Protein AF-A0A846YUZ4-F1 (afdb_monomer_lite)

Structure (mmCIF, N/CA/C/O backbone):
data_AF-A0A846YUZ4-F1
#
_entry.id   AF-A0A846YUZ4-F1
#
loop_
_atom_site.group_PDB
_atom_site.id
_atom_site.type_symbol
_atom_site.label_atom_id
_atom_site.label_alt_id
_atom_site.label_comp_id
_atom_site.label_asym_id
_atom_site.label_entity_id
_atom_site.label_seq_id
_atom_site.pdbx_PDB_ins_code
_atom_site.Cartn_x
_atom_site.Cartn_y
_atom_site.Cartn_z
_atom_site.occupancy
_atom_site.B_iso_or_equiv
_atom_site.auth_seq_id
_atom_site.auth_comp_id
_atom_site.auth_asym_id
_atom_s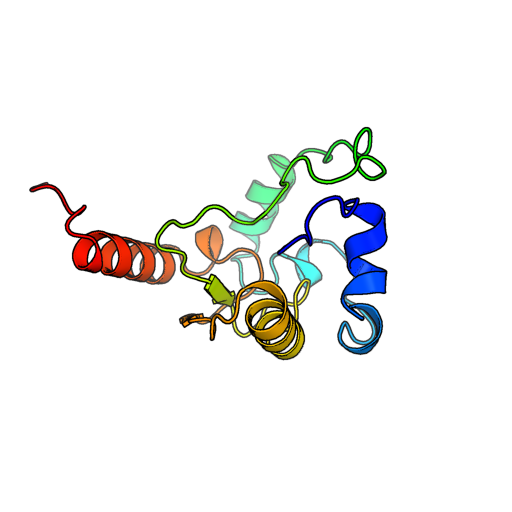ite.auth_atom_id
_atom_site.pdbx_PDB_model_num
ATOM 1 N N . MET A 1 1 ? 1.900 1.253 3.707 1.00 91.12 1 MET A N 1
ATOM 2 C CA . MET A 1 1 ? 2.470 0.946 5.040 1.00 91.12 1 MET A CA 1
ATOM 3 C C . MET A 1 1 ? 1.385 1.082 6.097 1.00 91.12 1 MET A C 1
ATOM 5 O O . MET A 1 1 ? 0.474 1.878 5.895 1.00 91.12 1 MET A O 1
ATOM 9 N N . ILE A 1 2 ? 1.483 0.329 7.194 1.00 96.12 2 ILE A N 1
ATOM 10 C CA . ILE A 1 2 ? 0.507 0.319 8.298 1.00 96.12 2 ILE A CA 1
ATOM 11 C C . ILE A 1 2 ? 1.254 0.657 9.602 1.00 96.12 2 ILE A C 1
ATOM 13 O O . ILE A 1 2 ? 1.694 -0.265 10.286 1.00 96.12 2 ILE A O 1
ATOM 17 N N . PRO A 1 3 ? 1.503 1.938 9.931 1.00 95.44 3 PRO A N 1
ATOM 18 C CA . PRO A 1 3 ? 2.295 2.296 11.109 1.00 95.44 3 PRO A CA 1
ATOM 19 C C . PRO A 1 3 ? 1.612 1.910 12.429 1.00 95.44 3 PRO A C 1
ATOM 21 O O . PRO A 1 3 ? 0.381 1.908 12.531 1.00 95.44 3 PRO A O 1
ATOM 24 N N . ALA A 1 4 ? 2.414 1.610 13.449 1.00 96.06 4 ALA A N 1
ATOM 25 C CA . ALA A 1 4 ? 1.938 1.570 14.829 1.00 96.06 4 ALA A CA 1
ATOM 26 C C . ALA A 1 4 ? 1.804 3.006 15.387 1.00 96.06 4 ALA A C 1
ATOM 28 O O . ALA A 1 4 ? 2.488 3.917 14.910 1.00 96.06 4 ALA A O 1
ATOM 29 N N . PRO A 1 5 ? 0.937 3.253 16.385 1.00 95.25 5 PRO A N 1
ATOM 30 C CA . PRO A 1 5 ? 0.855 4.556 17.041 1.00 95.25 5 PRO A CA 1
ATOM 31 C C . PRO A 1 5 ? 2.219 5.048 17.540 1.00 95.25 5 PRO A C 1
ATOM 33 O O . PRO A 1 5 ? 2.937 4.310 18.212 1.00 95.25 5 PRO A O 1
ATOM 36 N N . GLY A 1 6 ? 2.579 6.289 17.202 1.00 95.00 6 GLY A N 1
ATOM 37 C CA . GLY A 1 6 ? 3.865 6.889 17.570 1.00 95.00 6 GLY A CA 1
ATOM 38 C C . GLY A 1 6 ? 5.101 6.324 16.855 1.00 95.00 6 GLY A C 1
ATOM 39 O O . GLY A 1 6 ? 6.209 6.754 17.157 1.00 95.00 6 GLY A O 1
ATOM 40 N N . GLU A 1 7 ? 4.952 5.395 15.911 1.00 96.62 7 GLU A N 1
ATOM 41 C CA . GLU A 1 7 ? 6.079 4.823 15.167 1.00 96.62 7 GLU A CA 1
ATOM 42 C C . GLU A 1 7 ? 6.582 5.787 14.088 1.00 96.62 7 GLU A C 1
ATOM 44 O O . GLU A 1 7 ? 5.787 6.326 13.314 1.00 96.62 7 GLU A O 1
ATOM 49 N N . ALA A 1 8 ? 7.898 5.999 14.010 1.00 96.44 8 ALA A N 1
ATOM 50 C CA . ALA A 1 8 ? 8.489 6.772 12.926 1.00 96.44 8 ALA A CA 1
ATOM 51 C C . ALA A 1 8 ? 8.565 5.935 11.631 1.00 96.44 8 ALA A C 1
ATOM 53 O O . ALA A 1 8 ? 8.874 4.742 11.690 1.00 96.44 8 ALA A O 1
ATOM 54 N N . PRO A 1 9 ? 8.343 6.528 10.441 1.00 94.38 9 PRO A N 1
ATOM 55 C CA . PRO A 1 9 ? 8.481 5.818 9.168 1.00 94.38 9 PRO A CA 1
ATOM 56 C C . PRO A 1 9 ? 9.827 5.108 8.967 1.00 94.38 9 PRO A C 1
ATOM 58 O O . PRO A 1 9 ? 9.861 4.054 8.339 1.00 94.38 9 PRO A O 1
ATOM 61 N N . ALA A 1 10 ? 10.924 5.662 9.491 1.00 95.19 10 ALA A N 1
ATOM 62 C CA . ALA A 1 10 ? 12.248 5.044 9.422 1.00 95.19 10 ALA A CA 1
ATOM 63 C C . ALA A 1 10 ? 12.331 3.720 10.206 1.00 95.19 10 ALA A C 1
ATOM 65 O O . ALA A 1 10 ? 13.019 2.800 9.769 1.00 95.19 10 ALA A O 1
ATOM 66 N N . ASP A 1 11 ? 11.595 3.602 11.313 1.00 96.62 11 ASP A N 1
ATOM 67 C CA . ASP A 1 11 ? 11.620 2.421 12.184 1.00 96.62 11 ASP A CA 1
ATOM 68 C C . ASP A 1 11 ? 10.670 1.312 11.702 1.00 96.62 11 ASP A C 1
ATOM 70 O O . ASP A 1 11 ? 10.817 0.147 12.076 1.00 96.62 11 ASP A O 1
ATOM 74 N N . TYR A 1 12 ? 9.707 1.661 10.837 1.00 96.25 12 TYR A N 1
ATOM 75 C CA . TYR A 1 12 ? 8.671 0.760 10.322 1.00 96.25 12 TYR A CA 1
ATOM 76 C C . TYR A 1 12 ? 9.244 -0.552 9.773 1.00 96.25 12 TYR A C 1
ATOM 78 O O . TYR A 1 12 ? 8.719 -1.630 10.054 1.00 96.25 12 TYR A O 1
ATOM 86 N N . TRP A 1 13 ? 10.329 -0.477 9.002 1.00 94.88 13 TRP A N 1
ATOM 87 C CA . TRP A 1 13 ? 10.940 -1.638 8.352 1.00 94.88 13 TRP A CA 1
ATOM 88 C 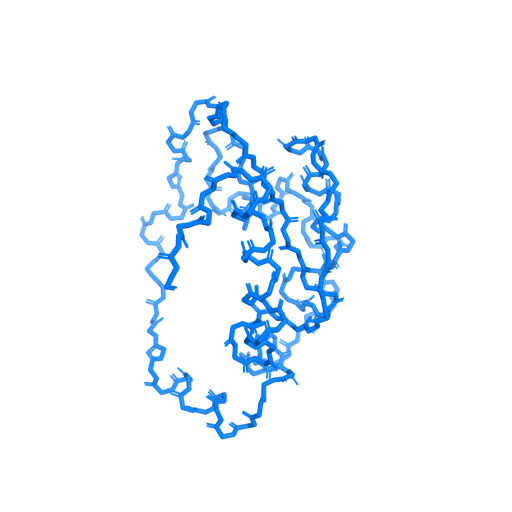C . TRP A 1 13 ? 11.445 -2.662 9.370 1.00 94.88 13 TRP A C 1
ATOM 90 O O . TRP A 1 13 ? 11.095 -3.840 9.285 1.00 94.88 13 TRP A O 1
ATOM 100 N N . ALA A 1 14 ? 12.191 -2.197 10.375 1.00 95.62 14 ALA A N 1
ATOM 101 C CA . ALA A 1 14 ? 12.721 -3.036 11.441 1.00 95.62 14 ALA A CA 1
ATOM 102 C C . ALA A 1 14 ? 11.594 -3.588 12.327 1.00 95.62 14 ALA A C 1
ATOM 104 O O . ALA A 1 14 ? 11.529 -4.787 12.582 1.00 95.62 14 ALA A O 1
ATOM 105 N N . HIS A 1 15 ? 10.649 -2.741 12.740 1.00 96.56 15 HIS A N 1
ATOM 106 C CA . HIS A 1 15 ? 9.538 -3.147 13.608 1.00 96.56 15 HIS A CA 1
ATOM 107 C C . HIS A 1 15 ? 8.537 -4.098 12.950 1.00 96.56 15 HIS A C 1
ATOM 109 O O . HIS A 1 15 ? 7.759 -4.754 13.643 1.00 96.56 15 HIS A O 1
ATOM 115 N N . THR A 1 16 ? 8.497 -4.143 11.620 1.00 96.81 16 THR A N 1
ATOM 116 C CA . THR A 1 16 ? 7.658 -5.092 10.883 1.00 96.81 16 THR A CA 1
ATOM 117 C C . THR A 1 16 ? 8.418 -6.328 10.425 1.00 96.81 16 THR A C 1
ATOM 119 O O . THR A 1 16 ? 7.770 -7.223 9.890 1.00 96.81 16 THR A O 1
ATOM 122 N N . GLY A 1 17 ? 9.738 -6.410 10.620 1.00 95.06 17 GLY A N 1
ATOM 123 C CA . GLY A 1 17 ? 10.556 -7.518 10.117 1.00 95.06 17 GLY A CA 1
ATOM 124 C C . GLY A 1 17 ? 10.594 -7.581 8.588 1.00 95.06 17 GLY A C 1
ATOM 125 O O . GLY A 1 17 ? 10.575 -8.665 8.017 1.00 95.06 17 GLY A O 1
ATOM 126 N N . TYR A 1 18 ? 10.572 -6.430 7.908 1.00 94.06 18 TYR A N 1
ATOM 127 C CA . TYR A 1 18 ? 10.507 -6.375 6.443 1.00 94.06 18 TYR A CA 1
ATOM 128 C C . TYR A 1 18 ? 11.679 -7.102 5.767 1.00 94.06 18 TYR A C 1
ATOM 130 O O . TYR A 1 18 ? 11.470 -7.848 4.814 1.00 94.06 18 TYR A O 1
ATOM 138 N N . GLU A 1 19 ? 12.899 -6.926 6.278 1.00 87.94 19 GLU A N 1
ATOM 139 C CA . GLU A 1 19 ? 14.114 -7.504 5.685 1.00 87.94 19 GLU A CA 1
ATOM 140 C C . GLU A 1 19 ? 14.110 -9.038 5.671 1.00 87.94 19 GLU A C 1
ATOM 142 O O . GLU A 1 19 ? 14.685 -9.644 4.772 1.00 87.94 19 GLU A O 1
ATOM 147 N N . GLU A 1 20 ? 13.412 -9.673 6.615 1.00 85.81 20 GLU A N 1
ATOM 148 C CA . GLU A 1 20 ? 13.283 -11.133 6.674 1.00 85.81 20 GLU A CA 1
ATOM 149 C C . GLU A 1 20 ? 12.429 -11.689 5.520 1.00 85.81 20 GLU A C 1
ATOM 151 O O . GLU A 1 20 ? 12.520 -12.872 5.192 1.00 85.81 20 GLU A O 1
ATOM 156 N N . GLU A 1 21 ? 11.614 -10.841 4.883 1.00 82.31 21 GLU A N 1
ATOM 157 C CA . GLU A 1 21 ? 10.642 -11.238 3.860 1.00 82.31 21 GLU A CA 1
ATOM 158 C C . GLU A 1 21 ? 10.870 -10.584 2.486 1.00 82.31 21 GLU A C 1
ATOM 160 O O . GLU A 1 21 ? 10.357 -11.080 1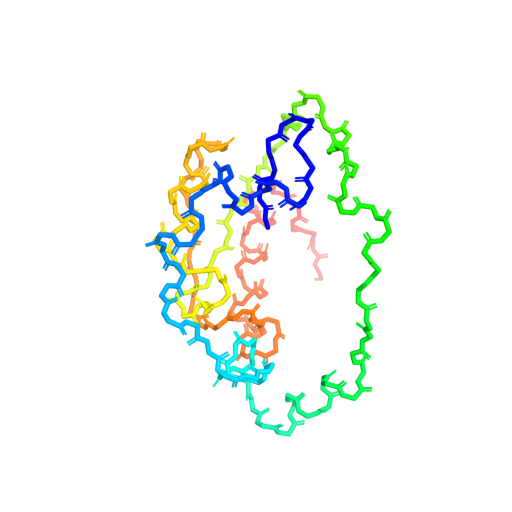.483 1.00 82.31 21 GLU A O 1
ATOM 165 N N . ALA A 1 22 ? 11.645 -9.498 2.411 1.00 78.69 22 ALA A N 1
ATOM 166 C CA . ALA A 1 22 ? 11.878 -8.717 1.191 1.00 78.69 22 ALA A CA 1
ATOM 167 C C . ALA A 1 22 ? 12.730 -9.426 0.113 1.00 78.69 22 ALA A C 1
ATOM 169 O O . ALA A 1 22 ? 12.750 -8.988 -1.039 1.00 78.69 22 ALA A O 1
ATOM 170 N N . GLY A 1 23 ? 13.402 -10.533 0.454 1.00 76.56 23 GLY A N 1
ATOM 171 C CA . GLY A 1 23 ? 14.298 -11.265 -0.451 1.00 76.56 23 GLY A CA 1
ATOM 172 C C . GLY A 1 23 ? 15.519 -10.447 -0.902 1.00 76.56 23 GLY A C 1
ATOM 173 O O . GLY A 1 23 ? 15.796 -9.377 -0.366 1.00 76.56 23 GLY A O 1
ATOM 174 N N . ASP A 1 24 ? 16.240 -10.933 -1.920 1.00 73.12 24 ASP A N 1
ATOM 175 C CA . ASP A 1 24 ? 17.503 -10.340 -2.416 1.00 73.12 24 ASP A CA 1
ATOM 176 C C . ASP A 1 24 ? 17.337 -8.992 -3.167 1.00 73.12 24 ASP A C 1
ATOM 178 O O . ASP A 1 24 ? 18.278 -8.486 -3.782 1.00 73.12 24 ASP A O 1
ATOM 182 N N . GLY A 1 25 ? 16.150 -8.378 -3.105 1.00 79.31 25 GLY A N 1
ATOM 183 C CA . GLY A 1 25 ? 15.832 -7.111 -3.762 1.00 79.31 25 GLY A CA 1
ATOM 184 C C . GLY A 1 25 ? 15.710 -7.205 -5.289 1.00 79.31 25 GLY A C 1
ATOM 185 O O . GLY A 1 25 ? 15.908 -8.248 -5.910 1.00 79.31 25 GLY A O 1
ATOM 186 N N . TYR A 1 26 ? 15.350 -6.082 -5.914 1.00 87.31 26 TYR A N 1
ATOM 187 C CA . TYR A 1 26 ? 15.224 -5.950 -7.369 1.00 87.31 26 TYR A CA 1
ATOM 188 C C . TYR A 1 26 ? 16.038 -4.753 -7.854 1.00 87.31 26 TYR A C 1
ATOM 190 O O . TYR A 1 26 ? 15.985 -3.681 -7.250 1.00 87.31 26 TYR A O 1
ATOM 198 N N . ASP A 1 27 ? 16.774 -4.928 -8.954 1.00 89.50 27 ASP A N 1
ATOM 199 C CA . ASP A 1 27 ? 17.641 -3.876 -9.485 1.00 89.50 27 ASP A CA 1
ATOM 200 C C . ASP A 1 27 ? 16.845 -2.824 -10.272 1.00 89.50 27 ASP A C 1
ATOM 202 O O . ASP A 1 27 ? 16.267 -3.090 -11.331 1.00 89.50 27 ASP A O 1
ATOM 206 N N . GLY A 1 28 ? 16.840 -1.603 -9.743 1.00 91.69 28 GLY A N 1
ATOM 207 C CA . GLY A 1 28 ? 16.265 -0.432 -10.384 1.00 91.69 28 GLY A CA 1
ATOM 208 C C . GLY A 1 28 ? 14.762 -0.239 -10.161 1.00 91.69 28 GLY A C 1
ATOM 209 O O . GLY A 1 28 ? 13.981 -1.154 -9.901 1.00 91.69 28 GLY A O 1
ATOM 210 N N . THR A 1 29 ? 14.335 1.016 -10.317 1.00 93.31 29 THR A N 1
ATOM 211 C CA . THR A 1 29 ? 12.957 1.452 -10.057 1.00 93.31 29 THR A CA 1
ATOM 212 C C . THR A 1 29 ? 11.926 0.706 -10.902 1.00 93.31 29 THR A C 1
ATOM 214 O O . THR A 1 29 ? 10.859 0.371 -10.402 1.00 93.31 29 THR A O 1
ATOM 217 N N . VAL A 1 30 ? 12.221 0.418 -12.173 1.00 96.19 30 VAL A N 1
ATOM 218 C CA . VAL A 1 30 ? 11.267 -0.285 -13.046 1.00 96.19 30 VAL A CA 1
ATOM 219 C C . VAL A 1 30 ? 11.036 -1.714 -12.565 1.00 96.19 30 VAL A C 1
ATOM 221 O O . VAL A 1 30 ? 9.890 -2.133 -12.460 1.00 96.19 30 VAL A O 1
ATOM 224 N N . ALA A 1 31 ? 12.099 -2.446 -12.223 1.00 95.94 31 ALA A N 1
ATOM 225 C CA . ALA A 1 31 ? 11.978 -3.831 -11.784 1.00 95.94 31 ALA A CA 1
ATOM 226 C C . ALA A 1 31 ? 11.263 -3.966 -10.433 1.00 95.94 31 ALA A C 1
ATOM 228 O O . ALA A 1 31 ? 10.625 -4.991 -10.199 1.00 95.94 31 ALA A O 1
ATOM 229 N N . LEU A 1 32 ? 11.381 -2.958 -9.563 1.00 95.50 32 LEU A N 1
ATOM 230 C CA . LEU A 1 32 ? 10.780 -2.957 -8.231 1.00 95.50 32 LEU A CA 1
ATOM 231 C C . LEU A 1 32 ? 9.323 -2.458 -8.220 1.00 95.50 32 LEU A C 1
ATOM 233 O O . LEU A 1 32 ? 8.499 -3.012 -7.500 1.00 95.50 32 LEU A O 1
ATOM 237 N N . PHE A 1 33 ? 9.006 -1.416 -8.995 1.00 96.31 33 PHE A N 1
ATOM 238 C CA . PHE A 1 33 ? 7.725 -0.700 -8.896 1.00 96.31 33 PHE A CA 1
ATOM 239 C C . PHE A 1 33 ? 6.799 -0.852 -10.112 1.00 96.31 33 PHE A C 1
ATOM 241 O O . PHE A 1 33 ? 5.588 -0.653 -9.987 1.00 96.31 33 PHE A O 1
ATOM 248 N N . TYR A 1 34 ? 7.359 -1.130 -11.290 1.00 97.69 34 TYR A N 1
ATOM 249 C CA . TYR A 1 34 ? 6.669 -1.031 -12.583 1.00 97.69 34 TYR A CA 1
ATOM 250 C C . TYR A 1 34 ? 6.834 -2.301 -13.434 1.00 97.69 34 TYR A C 1
ATOM 252 O O . TYR A 1 34 ? 6.705 -2.244 -14.654 1.00 97.69 34 TYR A O 1
ATOM 260 N N . GLN A 1 35 ? 7.147 -3.445 -12.819 1.00 96.75 35 GLN A N 1
ATOM 261 C CA . GLN A 1 35 ? 7.485 -4.692 -13.515 1.00 96.75 35 GLN A CA 1
ATOM 262 C C . GLN A 1 35 ? 6.368 -5.222 -14.421 1.00 96.75 35 GLN A C 1
ATOM 264 O O . GLN A 1 35 ? 6.640 -5.960 -15.364 1.00 96.75 35 GLN A O 1
ATOM 269 N N . ASP A 1 36 ? 5.124 -4.870 -14.112 1.00 97.56 36 ASP A N 1
ATOM 270 C CA . ASP A 1 36 ? 3.907 -5.280 -14.804 1.00 97.56 36 ASP A CA 1
ATOM 271 C C . ASP A 1 36 ? 3.217 -4.111 -15.531 1.00 97.56 36 ASP A C 1
ATOM 273 O O . ASP A 1 36 ? 2.124 -4.272 -16.073 1.00 97.56 36 ASP A O 1
ATOM 277 N N . VAL A 1 37 ? 3.849 -2.933 -15.568 1.00 98.31 37 VAL A N 1
ATOM 278 C CA . VAL A 1 37 ? 3.353 -1.755 -16.289 1.00 98.31 37 VAL A CA 1
ATOM 279 C C . VAL A 1 37 ? 3.941 -1.741 -17.705 1.00 98.31 37 VAL A C 1
ATOM 281 O O . VAL A 1 37 ? 5.142 -1.981 -17.861 1.00 98.31 37 VAL A O 1
ATOM 284 N N . PRO A 1 38 ? 3.150 -1.419 -18.750 1.00 97.94 38 PRO A N 1
ATOM 285 C CA . PRO A 1 38 ? 3.674 -1.270 -20.105 1.00 97.94 38 PRO A CA 1
ATOM 286 C C . PRO A 1 38 ? 4.892 -0.324 -20.148 1.00 97.94 38 PRO A C 1
ATOM 288 O O . PRO A 1 38 ? 4.828 0.759 -19.553 1.00 97.94 38 PRO A O 1
ATOM 291 N N . PRO A 1 39 ? 6.005 -0.690 -20.817 1.00 97.31 39 PRO A N 1
ATOM 292 C CA . PRO A 1 39 ? 7.272 0.041 -20.712 1.00 97.31 39 PRO A CA 1
ATOM 293 C C . PRO A 1 39 ? 7.177 1.533 -21.044 1.00 97.31 39 PRO A C 1
ATOM 295 O O . PRO A 1 39 ? 7.797 2.366 -20.382 1.00 97.31 39 PRO A O 1
ATOM 298 N N . GLU A 1 40 ? 6.382 1.892 -22.049 1.00 97.69 40 GLU A N 1
ATOM 299 C CA . GLU A 1 40 ? 6.126 3.275 -22.439 1.00 97.69 40 GLU A CA 1
ATOM 300 C C . GLU A 1 40 ? 5.394 4.056 -21.344 1.00 97.69 40 GLU A C 1
ATOM 302 O O . GLU A 1 40 ? 5.761 5.194 -21.049 1.00 97.69 40 GLU A O 1
ATOM 307 N N . LEU A 1 41 ? 4.419 3.435 -20.679 1.00 98.00 41 LEU A N 1
ATOM 308 C CA . LEU A 1 41 ? 3.688 4.052 -19.579 1.00 98.00 41 LEU A CA 1
ATOM 309 C C . LEU A 1 41 ? 4.575 4.188 -18.336 1.00 98.00 41 LEU A C 1
ATOM 311 O O . LEU A 1 41 ? 4.555 5.234 -17.687 1.00 98.00 41 LEU A O 1
ATOM 315 N N . ALA A 1 42 ? 5.409 3.185 -18.045 1.00 98.00 42 ALA A N 1
ATOM 316 C CA . ALA A 1 42 ? 6.399 3.250 -16.972 1.00 98.00 42 ALA A CA 1
ATOM 317 C C . ALA A 1 42 ? 7.408 4.388 -17.213 1.00 98.00 42 ALA A C 1
ATOM 319 O O . ALA A 1 42 ? 7.685 5.177 -16.311 1.00 98.00 42 ALA A O 1
ATOM 320 N N . ALA A 1 43 ? 7.907 4.541 -18.445 1.00 97.69 43 ALA A N 1
ATOM 321 C CA . ALA A 1 43 ? 8.802 5.638 -18.810 1.00 97.69 43 ALA A CA 1
ATOM 322 C C . ALA A 1 43 ? 8.131 7.013 -18.648 1.00 97.69 43 ALA A C 1
ATOM 324 O O . ALA A 1 43 ? 8.745 7.951 -18.135 1.00 97.69 43 ALA A O 1
ATOM 325 N N . GLU A 1 44 ? 6.864 7.145 -19.045 1.00 97.81 44 GLU A N 1
ATOM 326 C CA . GLU A 1 44 ? 6.093 8.377 -18.861 1.00 97.81 44 GLU A CA 1
ATOM 327 C C . GLU A 1 44 ? 5.791 8.686 -17.387 1.00 97.81 44 GLU A C 1
ATOM 329 O O . GLU A 1 44 ? 5.802 9.862 -16.998 1.00 97.81 44 GLU A O 1
ATOM 334 N N . ALA A 1 45 ? 5.562 7.663 -16.561 1.00 96.81 45 ALA A N 1
ATOM 335 C CA . ALA A 1 45 ? 5.408 7.799 -15.115 1.00 96.81 45 ALA A CA 1
ATOM 336 C C . ALA A 1 45 ? 6.717 8.262 -14.458 1.00 96.81 45 ALA A C 1
ATOM 338 O O . ALA A 1 45 ? 6.709 9.222 -13.688 1.00 96.81 45 ALA A O 1
ATOM 339 N N . LEU A 1 46 ? 7.855 7.664 -14.830 1.00 96.06 46 LEU A N 1
ATOM 340 C CA . LEU A 1 46 ? 9.180 8.049 -14.334 1.00 96.06 46 LEU A CA 1
ATOM 341 C C . LEU A 1 46 ? 9.527 9.507 -14.657 1.00 96.06 46 LEU A C 1
ATOM 343 O O . LEU A 1 46 ? 10.007 10.222 -13.782 1.00 96.06 46 LEU A O 1
ATOM 347 N N . LYS A 1 47 ? 9.221 9.985 -15.871 1.00 97.00 47 LYS A N 1
ATOM 348 C CA . LYS A 1 47 ? 9.421 11.398 -16.257 1.00 97.00 47 LYS A CA 1
ATOM 349 C C . LYS A 1 47 ? 8.629 12.381 -15.391 1.00 97.00 47 LYS A C 1
ATOM 351 O O . LYS A 1 47 ? 9.043 13.526 -15.236 1.00 97.00 47 LYS A O 1
ATOM 356 N N . ARG A 1 48 ? 7.475 11.955 -14.870 1.00 94.88 48 ARG A N 1
ATOM 357 C CA . ARG A 1 48 ? 6.592 12.754 -14.001 1.00 94.88 48 ARG A CA 1
ATOM 358 C C . ARG A 1 48 ? 6.864 12.526 -12.513 1.00 94.88 48 ARG A C 1
ATOM 360 O O . ARG A 1 48 ? 6.282 13.219 -11.677 1.00 94.88 48 ARG A O 1
ATOM 367 N N . GLY A 1 49 ? 7.721 11.561 -12.184 1.00 91.00 49 GLY A N 1
ATOM 368 C CA . GLY A 1 49 ? 8.139 11.260 -10.827 1.00 91.00 49 GLY A CA 1
ATOM 369 C C . GLY A 1 49 ? 8.902 12.421 -10.195 1.00 91.00 49 GLY A C 1
ATOM 370 O O . GLY A 1 49 ? 9.504 13.258 -10.866 1.00 91.00 49 GLY A O 1
ATOM 371 N N . ARG A 1 50 ? 8.878 12.467 -8.866 1.00 93.44 50 ARG A N 1
ATOM 372 C CA . ARG A 1 50 ? 9.614 13.441 -8.056 1.00 93.44 50 ARG A CA 1
ATOM 373 C C . ARG A 1 50 ? 10.179 12.747 -6.832 1.00 93.44 50 ARG A C 1
ATOM 375 O O . ARG A 1 50 ? 9.579 11.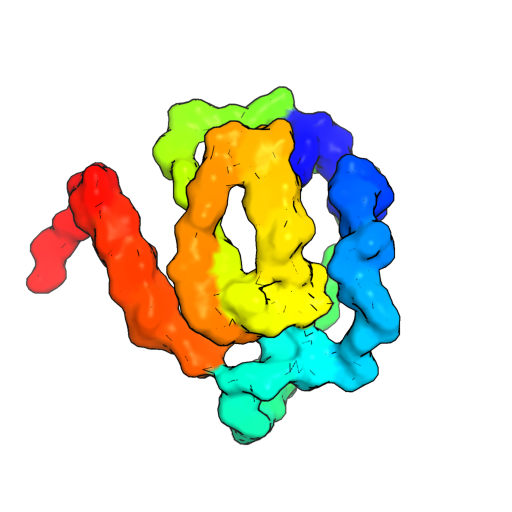792 -6.344 1.00 93.44 50 ARG A O 1
ATOM 382 N N . ALA A 1 51 ? 11.304 13.248 -6.333 1.00 92.19 51 ALA A N 1
ATOM 383 C CA . ALA A 1 51 ? 11.876 12.751 -5.092 1.00 92.19 51 ALA A CA 1
ATOM 384 C C . ALA A 1 51 ? 10.877 12.941 -3.941 1.00 92.19 51 ALA A C 1
ATOM 386 O O . ALA A 1 51 ? 10.305 14.024 -3.765 1.00 92.19 51 ALA A O 1
ATOM 387 N N . GLN A 1 52 ? 10.661 11.878 -3.169 1.00 88.56 52 GLN A N 1
ATOM 388 C CA . GLN A 1 52 ? 9.963 11.974 -1.896 1.00 88.56 52 GLN A CA 1
ATOM 389 C C . GLN A 1 52 ? 10.861 12.725 -0.906 1.00 88.56 52 GLN A C 1
ATOM 391 O O . GLN A 1 52 ? 12.067 12.507 -0.868 1.00 88.56 52 GLN A O 1
ATOM 396 N N . SER A 1 53 ? 10.287 13.636 -0.118 1.00 93.31 53 SER A N 1
ATOM 397 C CA . SER A 1 53 ? 11.045 14.301 0.944 1.00 93.31 53 SER A CA 1
ATOM 398 C C . SER A 1 53 ? 11.268 13.346 2.111 1.00 93.31 53 SER A C 1
ATOM 400 O O . SER A 1 53 ? 10.319 12.738 2.601 1.00 93.31 53 SER A O 1
ATOM 402 N N . GLU A 1 54 ? 12.503 13.289 2.599 1.00 93.00 54 GLU A N 1
ATOM 403 C CA . GLU A 1 54 ? 12.887 12.462 3.747 1.00 93.00 54 GLU A CA 1
ATOM 404 C C . GLU A 1 54 ? 12.852 13.221 5.083 1.00 93.00 54 GLU A C 1
ATOM 406 O O . GLU A 1 54 ? 13.085 12.642 6.141 1.00 93.00 54 GLU A O 1
ATOM 411 N N . ALA A 1 55 ? 12.521 14.518 5.065 1.00 93.25 55 ALA A N 1
ATOM 412 C CA . ALA A 1 55 ? 12.673 15.427 6.208 1.00 93.25 55 ALA A CA 1
ATOM 413 C C . ALA A 1 55 ? 11.917 15.000 7.481 1.00 93.25 55 ALA A C 1
ATOM 415 O O . ALA A 1 55 ? 12.218 15.488 8.565 1.00 93.25 55 ALA A O 1
ATOM 416 N N . ARG A 1 56 ? 10.919 14.121 7.345 1.00 91.31 56 ARG A N 1
ATOM 417 C CA . ARG A 1 56 ? 10.012 13.684 8.414 1.00 91.31 56 ARG A CA 1
ATOM 418 C C . ARG A 1 56 ? 10.102 12.178 8.692 1.00 91.31 56 ARG A C 1
ATOM 420 O O . ARG A 1 56 ? 9.273 11.664 9.432 1.00 91.31 56 ARG A O 1
ATOM 427 N N . LEU A 1 57 ? 11.063 11.454 8.103 1.00 93.56 57 LEU A N 1
ATOM 428 C CA . LEU A 1 57 ? 11.148 9.993 8.266 1.00 93.56 57 LEU A CA 1
ATOM 429 C C . LEU A 1 57 ? 11.403 9.560 9.716 1.00 93.56 57 LEU A C 1
ATOM 431 O O . LEU A 1 57 ? 10.965 8.482 10.102 1.00 93.56 57 LEU A O 1
ATOM 435 N N . GLY A 1 58 ? 12.086 10.391 10.508 1.00 95.06 58 GLY A N 1
ATOM 436 C CA . GLY A 1 58 ? 12.332 10.141 11.932 1.00 95.06 58 GLY A CA 1
ATOM 437 C C . GLY A 1 58 ? 11.249 10.684 12.865 1.00 95.06 58 GLY A C 1
ATOM 438 O O . GLY A 1 58 ? 11.383 10.566 14.080 1.00 95.06 58 GLY A O 1
ATOM 439 N N . GLU A 1 59 ? 10.202 11.321 12.337 1.00 95.69 59 GLU A N 1
ATOM 440 C CA . GLU A 1 59 ? 9.139 11.844 13.186 1.00 95.69 59 GLU A CA 1
ATOM 441 C C . GLU A 1 59 ? 8.080 10.779 13.479 1.00 95.69 59 GLU A C 1
ATOM 443 O O . GLU A 1 59 ? 7.646 10.083 12.557 1.00 95.69 59 GLU A O 1
ATOM 448 N N . PRO A 1 60 ? 7.623 10.669 14.738 1.00 95.12 60 PRO A N 1
ATOM 449 C CA . PRO A 1 60 ? 6.632 9.676 15.121 1.00 95.12 60 PRO A CA 1
ATOM 450 C C . PRO A 1 60 ? 5.301 9.924 14.406 1.00 95.12 60 PRO A C 1
ATOM 452 O O . PRO A 1 60 ? 4.858 11.069 14.260 1.00 95.12 60 PRO A O 1
ATOM 455 N N . ALA A 1 61 ? 4.629 8.845 14.000 1.00 91.75 61 ALA A N 1
ATOM 456 C CA . ALA A 1 61 ? 3.283 8.923 13.456 1.00 91.75 61 ALA A CA 1
ATOM 457 C C . ALA A 1 61 ? 2.356 9.656 14.448 1.00 91.75 61 ALA A C 1
ATOM 459 O O . ALA A 1 61 ? 2.295 9.279 15.621 1.00 91.75 61 ALA A O 1
ATOM 460 N N . PRO A 1 62 ? 1.581 10.661 14.001 1.00 92.38 62 PRO A N 1
ATOM 461 C CA . PRO A 1 62 ? 0.738 11.464 14.891 1.00 92.38 62 PRO A CA 1
ATOM 462 C C . PRO A 1 62 ? -0.504 10.709 15.398 1.00 92.38 62 PRO A C 1
ATOM 464 O O . PRO A 1 62 ? -1.301 11.261 16.154 1.00 92.38 62 PRO A O 1
ATOM 467 N N . LEU A 1 63 ? -0.704 9.465 14.958 1.00 90.56 63 LEU A N 1
ATOM 468 C CA . LEU A 1 63 ? -1.823 8.622 15.359 1.00 90.56 63 LEU A CA 1
ATOM 469 C C . LEU A 1 63 ? -1.618 8.133 16.798 1.00 90.56 63 LEU A C 1
ATOM 471 O O . LEU A 1 63 ? -0.633 7.458 17.085 1.00 90.56 63 LEU A O 1
ATOM 475 N N . ALA A 1 64 ? -2.576 8.419 17.683 1.00 92.81 64 ALA A N 1
ATOM 476 C CA . ALA A 1 64 ? -2.644 7.807 19.015 1.00 92.81 64 ALA A CA 1
ATOM 477 C C . ALA A 1 64 ? -3.239 6.385 18.968 1.00 92.81 64 ALA A C 1
ATOM 479 O O . ALA A 1 64 ? -2.893 5.527 19.774 1.00 92.81 64 ALA A O 1
ATOM 480 N N . ALA A 1 65 ? -4.125 6.149 18.003 1.00 94.31 65 ALA A N 1
ATOM 481 C CA . ALA A 1 65 ? -4.677 4.859 17.615 1.00 94.31 65 ALA A CA 1
ATOM 482 C C . ALA A 1 65 ? -5.175 4.970 16.166 1.00 94.31 65 ALA A C 1
ATOM 484 O O . ALA A 1 65 ? -5.376 6.081 15.661 1.00 94.31 65 ALA A O 1
ATOM 485 N N . TRP A 1 66 ? -5.395 3.835 15.503 1.00 94.00 66 TRP A N 1
ATOM 486 C CA . TRP A 1 66 ? -6.151 3.833 14.253 1.00 94.00 66 TRP A CA 1
ATOM 487 C C . TRP A 1 66 ? -7.596 4.279 14.528 1.00 94.00 66 TRP A C 1
ATOM 489 O O . TRP A 1 66 ? -8.171 3.852 15.532 1.00 94.00 66 TRP A O 1
ATOM 499 N N . PRO A 1 67 ? -8.175 5.163 13.696 1.00 94.00 67 PRO A N 1
ATOM 500 C CA . PRO A 1 67 ? -9.547 5.612 13.887 1.00 94.00 67 PRO A CA 1
ATOM 501 C C . PRO A 1 67 ? -10.529 4.445 13.749 1.00 94.00 67 PRO A C 1
ATOM 503 O O . PRO A 1 67 ? -10.348 3.574 12.898 1.00 94.00 67 PRO A O 1
ATOM 506 N N . ASP A 1 68 ? -11.592 4.468 14.553 1.00 93.81 68 ASP A N 1
ATOM 507 C CA . ASP A 1 68 ? -12.686 3.493 14.496 1.00 93.81 68 ASP A CA 1
ATOM 508 C C . ASP A 1 68 ? -13.624 3.808 13.320 1.00 93.81 68 ASP A C 1
ATOM 510 O O . ASP A 1 68 ? -14.729 4.328 13.475 1.00 93.81 68 ASP A O 1
ATOM 514 N N . VAL A 1 69 ? -13.115 3.586 12.108 1.00 93.69 69 VAL A N 1
ATOM 515 C CA . VAL A 1 69 ? -13.850 3.732 10.849 1.00 93.69 69 VAL A CA 1
ATOM 516 C C . VAL A 1 69 ? -13.699 2.460 10.019 1.00 93.69 69 VAL A C 1
ATOM 518 O O . VAL A 1 69 ? -12.637 1.824 10.064 1.00 93.69 69 VAL A O 1
ATOM 521 N N . PRO A 1 70 ? -14.721 2.082 9.225 1.00 93.69 70 PRO A N 1
ATOM 522 C CA . PRO A 1 70 ? -14.618 0.944 8.323 1.00 93.69 70 PRO A CA 1
ATOM 523 C C . PRO A 1 70 ? -13.356 1.040 7.460 1.00 93.69 70 PRO A C 1
ATOM 525 O O . PRO A 1 70 ? -13.190 1.969 6.673 1.00 93.69 70 PRO A O 1
ATOM 528 N N . THR A 1 71 ? -12.456 0.074 7.634 1.00 95.38 71 THR A N 1
ATOM 529 C CA . THR A 1 71 ? -11.158 0.029 6.956 1.00 95.38 71 THR A CA 1
ATOM 530 C C . THR A 1 71 ? -11.051 -1.274 6.170 1.00 95.38 71 THR A C 1
ATOM 532 O O . THR A 1 71 ? -11.434 -2.343 6.649 1.00 95.38 71 THR A O 1
ATOM 535 N N . ARG A 1 72 ? -10.541 -1.184 4.940 1.00 96.75 72 ARG A N 1
ATOM 536 C CA . ARG A 1 72 ? -10.207 -2.322 4.075 1.00 96.75 72 ARG A CA 1
ATOM 537 C C . ARG A 1 72 ? -8.725 -2.246 3.736 1.00 96.75 72 ARG A C 1
ATOM 539 O O . ARG A 1 72 ? -8.195 -1.154 3.542 1.00 96.75 72 ARG A O 1
ATOM 546 N N . VAL A 1 73 ? -8.070 -3.398 3.644 1.00 98.12 73 VAL A N 1
ATOM 547 C CA . VAL A 1 73 ? -6.694 -3.502 3.147 1.00 98.12 73 VAL A CA 1
ATOM 548 C C . VAL A 1 73 ? -6.751 -4.270 1.839 1.00 98.12 73 VAL A C 1
ATOM 550 O O . VAL A 1 73 ? -7.226 -5.398 1.826 1.00 98.12 73 VAL A O 1
ATOM 553 N N . LEU A 1 74 ? -6.287 -3.652 0.757 1.00 98.31 74 LEU A N 1
ATOM 554 C CA . LEU A 1 74 ? -6.170 -4.270 -0.559 1.00 98.31 74 LEU A CA 1
ATOM 555 C C . LEU A 1 74 ? -4.688 -4.364 -0.916 1.00 98.31 74 LEU A C 1
ATOM 557 O O . LEU A 1 74 ? -3.988 -3.352 -0.867 1.00 98.31 74 LEU A O 1
ATOM 561 N N . ILE A 1 75 ? -4.214 -5.559 -1.258 1.00 98.19 75 ILE A N 1
ATOM 562 C CA . ILE A 1 75 ? -2.814 -5.807 -1.621 1.00 98.19 75 ILE A CA 1
ATOM 563 C C . ILE A 1 75 ? -2.715 -6.423 -3.016 1.00 98.19 75 ILE A C 1
ATOM 565 O O . ILE A 1 75 ? -3.640 -7.089 -3.483 1.00 98.19 75 ILE A O 1
ATOM 569 N N . CYS A 1 76 ? -1.579 -6.208 -3.670 1.00 98.19 76 CYS A N 1
ATOM 570 C CA . CYS A 1 76 ? -1.302 -6.767 -4.988 1.00 98.19 76 CYS A CA 1
ATOM 571 C C . CYS A 1 76 ? -0.433 -8.025 -4.845 1.00 98.19 76 CYS A C 1
ATOM 573 O O . CYS A 1 76 ? 0.512 -8.055 -4.049 1.00 98.19 76 CYS A O 1
ATOM 575 N N . ARG A 1 77 ? -0.789 -9.093 -5.568 1.00 97.19 77 ARG A N 1
ATOM 576 C CA . ARG A 1 77 ? -0.168 -10.424 -5.421 1.00 97.19 77 ARG A CA 1
ATOM 577 C C . ARG A 1 77 ? 1.285 -10.509 -5.889 1.00 97.19 77 ARG A C 1
ATOM 579 O O . ARG A 1 77 ? 2.014 -11.376 -5.417 1.00 97.19 77 ARG A O 1
ATOM 586 N N . ASP A 1 78 ? 1.704 -9.610 -6.770 1.00 96.38 78 ASP A N 1
ATOM 587 C CA . ASP A 1 78 ? 3.043 -9.590 -7.361 1.00 96.38 78 ASP A CA 1
ATOM 588 C C . ASP A 1 78 ? 3.841 -8.343 -6.940 1.00 96.38 78 ASP A C 1
ATOM 590 O O . ASP A 1 78 ? 4.809 -7.969 -7.610 1.00 96.38 78 ASP A O 1
ATOM 594 N N . ASP A 1 79 ? 3.440 -7.660 -5.856 1.00 96.50 79 ASP A N 1
ATOM 595 C CA . ASP A 1 79 ? 4.167 -6.503 -5.325 1.00 96.50 79 ASP A CA 1
ATOM 596 C C . ASP A 1 79 ? 5.554 -6.927 -4.813 1.00 96.50 79 ASP A C 1
ATOM 598 O O . ASP A 1 79 ? 5.707 -7.807 -3.964 1.00 96.50 79 ASP A O 1
ATOM 602 N N . ARG A 1 80 ? 6.579 -6.282 -5.374 1.00 95.12 80 ARG A N 1
ATOM 603 C CA . ARG A 1 80 ? 7.994 -6.552 -5.116 1.00 95.12 80 ARG A CA 1
ATOM 604 C C . ARG A 1 80 ? 8.590 -5.650 -4.042 1.00 95.12 80 ARG A C 1
ATOM 606 O O . ARG A 1 80 ? 9.605 -6.021 -3.463 1.00 95.12 80 ARG A O 1
ATOM 613 N N . LEU A 1 81 ? 7.982 -4.489 -3.784 1.00 95.31 81 LEU A N 1
ATOM 614 C CA . LEU A 1 81 ? 8.351 -3.621 -2.666 1.00 95.31 81 LEU A CA 1
ATOM 615 C C . LEU A 1 81 ? 7.668 -4.080 -1.380 1.00 95.31 81 LEU A C 1
ATOM 617 O O . LEU A 1 81 ? 8.217 -3.928 -0.301 1.00 95.31 81 LEU A O 1
ATOM 621 N N . PHE A 1 82 ? 6.458 -4.616 -1.472 1.00 95.31 82 PHE A N 1
ATOM 622 C CA . PHE A 1 82 ? 5.743 -5.128 -0.314 1.00 95.31 82 PHE A CA 1
ATOM 623 C C . PHE A 1 82 ? 5.242 -6.546 -0.589 1.00 95.31 82 PHE A C 1
ATOM 625 O O . PHE A 1 82 ? 4.079 -6.714 -0.964 1.00 95.31 82 PHE A O 1
ATOM 632 N N . PRO A 1 83 ? 6.087 -7.572 -0.371 1.00 94.06 83 PRO A N 1
ATOM 633 C CA . PRO A 1 83 ? 5.709 -8.957 -0.613 1.00 94.06 83 PRO A CA 1
ATOM 634 C C . PRO A 1 83 ? 4.378 -9.320 0.052 1.00 94.06 83 PRO A C 1
ATOM 636 O O . PRO A 1 83 ? 4.080 -8.926 1.183 1.00 94.06 83 PRO A O 1
ATOM 639 N N . THR A 1 84 ? 3.555 -10.101 -0.641 1.00 94.75 84 THR A N 1
ATOM 640 C CA . THR A 1 84 ? 2.177 -10.375 -0.209 1.00 94.75 84 THR A CA 1
ATOM 641 C C . THR A 1 84 ? 2.115 -11.086 1.145 1.00 94.75 84 THR A C 1
ATOM 643 O O . THR A 1 84 ? 1.245 -10.780 1.959 1.00 94.75 84 THR A O 1
ATOM 646 N N . ALA A 1 85 ? 3.037 -12.017 1.422 1.00 94.69 85 ALA A N 1
ATOM 647 C CA . ALA A 1 85 ? 3.126 -12.687 2.724 1.00 94.69 85 ALA A CA 1
ATOM 648 C C . ALA A 1 85 ? 3.369 -11.682 3.864 1.00 94.69 85 ALA A C 1
ATOM 650 O O . ALA A 1 85 ? 2.639 -11.701 4.862 1.00 94.69 85 ALA A O 1
ATOM 651 N N . TYR A 1 86 ? 4.286 -10.743 3.635 1.00 96.75 86 TYR A N 1
ATOM 652 C CA . TYR A 1 86 ? 4.632 -9.675 4.563 1.00 96.75 86 TYR A CA 1
ATOM 653 C C . TYR A 1 86 ? 3.423 -8.787 4.851 1.00 96.75 86 TYR A C 1
ATOM 655 O O . TYR A 1 86 ? 3.040 -8.610 6.010 1.00 96.75 86 TYR A O 1
ATOM 663 N N . LEU A 1 87 ? 2.733 -8.295 3.816 1.00 97.00 87 LEU A N 1
ATOM 664 C CA . LEU A 1 87 ? 1.558 -7.445 4.026 1.00 97.00 87 LEU A CA 1
ATOM 665 C C . LEU A 1 87 ? 0.381 -8.184 4.668 1.00 97.00 87 LEU A C 1
ATOM 667 O O . LEU A 1 87 ? -0.306 -7.590 5.500 1.00 97.00 87 LEU A O 1
ATOM 671 N N . ARG A 1 88 ? 0.151 -9.466 4.349 1.00 97.38 88 ARG A N 1
ATOM 672 C CA . ARG A 1 88 ? -0.868 -10.286 5.033 1.00 97.38 88 ARG A CA 1
ATOM 673 C C . ARG A 1 88 ? -0.607 -10.348 6.531 1.00 97.38 88 ARG A C 1
ATOM 675 O O . ARG A 1 88 ? -1.530 -10.146 7.324 1.00 97.38 88 ARG A O 1
ATOM 682 N N . ARG A 1 89 ? 0.641 -10.618 6.921 1.00 97.62 89 ARG A N 1
ATOM 683 C CA . ARG A 1 89 ? 1.039 -10.688 8.326 1.00 97.62 89 ARG A CA 1
ATOM 684 C C . ARG A 1 89 ? 0.888 -9.330 9.006 1.00 97.62 89 ARG A C 1
ATOM 686 O O . ARG A 1 89 ? 0.155 -9.244 9.988 1.00 97.62 89 ARG A O 1
ATOM 693 N N . VAL A 1 90 ? 1.498 -8.281 8.454 1.00 98.12 90 VAL A N 1
ATOM 694 C CA . VAL A 1 90 ? 1.476 -6.932 9.041 1.00 98.12 90 VAL A CA 1
ATOM 695 C C . VAL A 1 90 ? 0.048 -6.393 9.160 1.00 98.12 90 VAL A C 1
ATOM 697 O O . VAL A 1 90 ? -0.308 -5.839 10.198 1.00 98.12 90 VAL A O 1
ATOM 700 N N . SER A 1 91 ? -0.799 -6.596 8.145 1.00 98.19 91 SER A N 1
ATOM 701 C CA . SER A 1 91 ? -2.217 -6.209 8.184 1.00 98.19 91 SER A CA 1
ATOM 702 C C . SER A 1 91 ? -2.959 -6.884 9.337 1.00 98.19 91 SER A C 1
ATOM 704 O O . SER A 1 91 ? -3.650 -6.222 10.115 1.00 98.19 91 SER A O 1
ATOM 706 N N . ARG A 1 92 ? -2.777 -8.197 9.501 1.00 97.94 92 ARG A N 1
ATOM 707 C CA . ARG A 1 92 ? -3.415 -8.951 10.582 1.00 97.94 92 ARG A CA 1
ATOM 708 C C . ARG A 1 92 ? -2.885 -8.543 11.955 1.00 97.94 92 ARG A C 1
ATOM 710 O O . ARG A 1 92 ? -3.675 -8.383 12.875 1.00 97.94 92 ARG A O 1
ATOM 717 N N . GLU A 1 93 ? -1.575 -8.374 12.100 1.00 97.56 93 GLU A N 1
ATOM 718 C CA . GLU A 1 93 ? -0.941 -8.024 13.377 1.00 97.56 93 GLU A CA 1
ATOM 719 C C . GLU A 1 93 ? -1.296 -6.610 13.838 1.00 97.56 93 GLU A C 1
ATOM 721 O O . GLU A 1 93 ? -1.533 -6.397 15.025 1.00 97.56 93 GLU A O 1
ATOM 726 N N . ARG A 1 94 ? -1.348 -5.643 12.914 1.00 97.00 94 ARG A N 1
ATOM 727 C CA . ARG A 1 94 ? -1.506 -4.223 13.261 1.00 97.00 94 ARG A CA 1
ATOM 728 C C . ARG A 1 94 ? -2.940 -3.713 13.183 1.00 97.00 94 ARG A C 1
ATOM 730 O O . ARG A 1 94 ? -3.268 -2.770 13.896 1.00 97.00 94 ARG A O 1
ATOM 737 N N . LEU A 1 95 ? -3.781 -4.314 12.340 1.00 96.88 95 LEU A N 1
ATOM 738 C CA . LEU A 1 95 ? -5.180 -3.901 12.161 1.00 96.88 95 LEU A CA 1
ATOM 739 C C . LEU A 1 95 ? -6.191 -5.003 12.493 1.00 96.88 95 LEU A C 1
ATOM 741 O O . LEU A 1 95 ? -7.383 -4.722 12.541 1.00 96.88 95 LEU A O 1
ATOM 745 N N . GLY A 1 96 ? -5.764 -6.258 12.669 1.00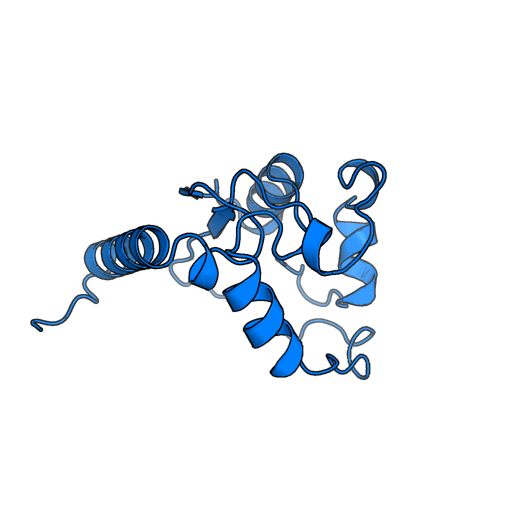 97.25 96 GLY A N 1
ATOM 746 C CA . GLY A 1 96 ? -6.696 -7.387 12.777 1.00 97.25 96 GLY A CA 1
ATOM 747 C C . GLY A 1 96 ? -7.446 -7.689 11.474 1.00 97.25 96 GLY A C 1
ATOM 748 O O . GLY A 1 96 ? -8.424 -8.432 11.492 1.00 97.25 96 GLY A O 1
ATOM 749 N N . ILE A 1 97 ? -7.004 -7.124 10.343 1.00 98.06 97 ILE A N 1
ATOM 750 C CA . ILE A 1 97 ? -7.680 -7.233 9.046 1.00 98.06 97 ILE A CA 1
ATOM 751 C C . ILE A 1 97 ? -6.977 -8.282 8.186 1.00 98.06 97 ILE A C 1
ATOM 753 O O . ILE A 1 97 ? -5.768 -8.202 7.950 1.00 98.06 97 ILE A O 1
ATOM 757 N N . VAL A 1 98 ? -7.752 -9.240 7.674 1.00 98.06 98 VAL A N 1
ATOM 758 C CA . VAL A 1 98 ? -7.325 -10.093 6.559 1.00 98.06 98 VAL A CA 1
ATOM 759 C C . VAL A 1 98 ? -7.448 -9.264 5.282 1.00 98.06 98 VAL A C 1
ATOM 761 O O . VAL A 1 98 ? -8.549 -8.789 5.000 1.00 98.06 98 VAL A O 1
ATOM 764 N N . PRO A 1 99 ? -6.351 -9.034 4.541 1.00 98.19 99 PRO A N 1
ATOM 765 C CA . PRO A 1 99 ? -6.416 -8.208 3.354 1.00 98.19 99 PRO A CA 1
ATOM 766 C C . PRO A 1 99 ? -7.144 -8.926 2.224 1.00 98.19 99 PRO A C 1
ATOM 768 O O . PRO A 1 99 ? -7.047 -10.139 2.041 1.00 98.19 99 PRO A O 1
ATOM 771 N N . ASP A 1 100 ? -7.823 -8.115 1.440 1.00 98.38 100 ASP A N 1
ATOM 772 C CA . ASP A 1 100 ? -8.275 -8.433 0.108 1.00 98.38 100 ASP A CA 1
ATOM 773 C C . ASP A 1 100 ? -7.114 -8.376 -0.887 1.00 98.38 100 ASP A C 1
ATOM 775 O O . ASP A 1 100 ? -6.137 -7.651 -0.691 1.00 98.38 100 ASP A O 1
ATOM 779 N N . GLU A 1 101 ? -7.233 -9.111 -1.990 1.00 98.19 101 GLU A N 1
ATOM 780 C CA . GLU A 1 101 ? -6.158 -9.236 -2.974 1.00 98.19 101 GLU A CA 1
ATOM 781 C C . GLU A 1 101 ? -6.651 -9.039 -4.405 1.00 98.19 101 GLU A C 1
ATOM 783 O O . GLU A 1 101 ? -7.755 -9.480 -4.749 1.00 98.19 101 GLU A O 1
ATOM 788 N N . ILE A 1 102 ? -5.797 -8.423 -5.223 1.00 98.12 102 ILE A N 1
ATOM 789 C CA . ILE A 1 102 ? -5.917 -8.292 -6.683 1.00 98.12 102 ILE A CA 1
ATOM 790 C C . ILE A 1 102 ? -4.607 -8.708 -7.357 1.00 98.12 102 ILE A C 1
ATOM 792 O O . ILE A 1 102 ? -3.563 -8.824 -6.703 1.00 98.12 102 ILE A O 1
ATOM 796 N N . ASP A 1 103 ? -4.666 -8.950 -8.662 1.00 97.69 103 ASP A N 1
ATOM 797 C CA . ASP A 1 103 ? -3.472 -9.261 -9.448 1.00 97.69 103 ASP A CA 1
ATOM 798 C C . ASP A 1 103 ? -2.624 -8.001 -9.697 1.00 97.69 103 ASP A C 1
ATOM 800 O O . ASP A 1 103 ? -3.139 -6.882 -9.720 1.00 97.69 103 ASP A O 1
ATOM 804 N N . GLY A 1 104 ? -1.316 -8.177 -9.919 1.00 97.00 104 GLY A N 1
ATOM 805 C CA . GLY A 1 104 ? -0.407 -7.094 -10.304 1.00 97.00 104 GLY A CA 1
ATOM 806 C C . GLY A 1 104 ? 0.663 -6.741 -9.272 1.00 97.00 104 GLY A C 1
ATOM 807 O O . GLY A 1 104 ? 0.768 -7.341 -8.202 1.00 97.00 104 GLY A O 1
ATOM 808 N N . GLY A 1 105 ? 1.491 -5.771 -9.653 1.00 96.88 105 GLY A N 1
ATOM 809 C CA . GLY A 1 105 ? 2.631 -5.260 -8.906 1.00 96.88 105 GLY A CA 1
ATOM 810 C C . GLY A 1 105 ? 2.305 -4.057 -8.025 1.00 96.88 105 GLY A C 1
ATOM 811 O O . GLY A 1 105 ? 1.175 -3.847 -7.601 1.00 96.88 105 GLY A O 1
ATOM 812 N N . HIS A 1 106 ? 3.316 -3.232 -7.753 1.00 97.25 106 HIS A N 1
ATOM 813 C CA . HIS A 1 106 ? 3.197 -2.118 -6.807 1.00 97.25 106 HIS A CA 1
ATOM 814 C C . HIS A 1 106 ? 2.308 -0.965 -7.304 1.00 97.25 106 HIS A C 1
ATOM 816 O O . HIS A 1 106 ? 1.827 -0.146 -6.520 1.00 97.25 106 HIS A O 1
ATOM 822 N N . THR A 1 107 ? 2.104 -0.860 -8.620 1.00 97.56 107 THR A N 1
ATOM 823 C CA . THR A 1 107 ? 1.403 0.265 -9.255 1.00 97.56 107 THR A CA 1
ATOM 824 C C . THR A 1 107 ? 0.136 -0.183 -10.005 1.00 97.56 107 THR A C 1
ATOM 826 O O . THR A 1 107 ? -0.010 0.098 -11.198 1.00 97.56 107 THR A O 1
ATOM 829 N N . PRO A 1 108 ? -0.851 -0.806 -9.320 1.00 97.81 108 PRO A N 1
ATOM 830 C CA . PRO A 1 108 ? -2.062 -1.348 -9.953 1.00 97.81 108 PRO A CA 1
ATOM 831 C C . PRO A 1 108 ? -2.918 -0.276 -10.638 1.00 97.81 108 PRO A C 1
ATOM 833 O O . PRO A 1 108 ? -3.638 -0.567 -11.585 1.00 97.81 108 PRO A O 1
ATOM 836 N N . ALA A 1 109 ? -2.806 0.990 -10.228 1.00 97.62 109 ALA A N 1
ATOM 837 C CA . ALA A 1 109 ? -3.465 2.103 -10.911 1.00 97.62 109 ALA A CA 1
ATOM 838 C C . ALA A 1 109 ? -2.962 2.321 -12.354 1.00 97.62 109 ALA A C 1
ATOM 840 O O . ALA A 1 109 ? -3.646 2.970 -13.141 1.00 97.62 109 ALA A O 1
ATOM 841 N N . LEU A 1 110 ? -1.779 1.803 -12.701 1.00 97.81 110 LEU A N 1
ATOM 842 C CA . LEU A 1 110 ? -1.217 1.853 -14.052 1.00 97.81 110 LEU A CA 1
ATOM 843 C C . LEU A 1 110 ? -1.320 0.504 -14.769 1.00 97.81 110 LEU A C 1
ATOM 845 O O . LEU A 1 110 ? -1.663 0.485 -15.949 1.00 97.81 110 LEU A O 1
ATOM 849 N N . SER A 1 111 ? -1.039 -0.612 -14.091 1.00 97.88 111 SER A N 1
ATOM 850 C CA . SER A 1 111 ? -1.061 -1.942 -14.720 1.00 97.88 111 SER A CA 1
ATOM 851 C C . SER A 1 111 ? -2.458 -2.568 -14.792 1.00 97.88 111 SER A C 1
ATOM 853 O O . SER A 1 111 ? -2.764 -3.284 -15.746 1.00 97.88 111 SER A O 1
ATOM 855 N N . ARG A 1 112 ? -3.326 -2.295 -13.809 1.00 97.94 112 ARG A N 1
ATOM 856 C CA . ARG A 1 112 ? -4.658 -2.907 -13.632 1.00 97.94 112 ARG A CA 1
ATOM 857 C C . ARG A 1 112 ? -5.743 -1.877 -13.250 1.00 97.94 112 ARG A C 1
ATOM 859 O O . ARG A 1 112 ? -6.507 -2.112 -12.313 1.00 97.94 112 ARG A O 1
ATOM 866 N N . PRO A 1 113 ? -5.866 -0.734 -13.955 1.00 98.00 113 PRO A N 1
ATOM 867 C CA . PRO A 1 113 ? -6.727 0.370 -13.520 1.00 98.00 113 PRO A CA 1
ATOM 868 C C . PRO A 1 113 ? -8.207 -0.011 -13.378 1.00 98.00 113 PRO A C 1
ATOM 870 O O . PRO A 1 113 ? -8.863 0.456 -12.452 1.00 98.00 113 PRO A O 1
ATOM 873 N N . HIS A 1 114 ? -8.729 -0.860 -14.270 1.00 98.12 114 HIS A N 1
ATOM 874 C CA . HIS A 1 114 ? -10.129 -1.294 -14.229 1.00 98.12 114 HIS A CA 1
ATOM 875 C C . HIS A 1 114 ? -10.415 -2.214 -13.040 1.00 98.12 114 HIS A C 1
ATOM 877 O O . HIS A 1 114 ? -11.328 -1.938 -12.277 1.00 98.12 114 HIS A O 1
ATOM 883 N N . GLU A 1 115 ? -9.589 -3.239 -12.823 1.00 98.06 115 GLU A N 1
ATOM 884 C CA . GLU A 1 115 ? -9.748 -4.161 -11.691 1.00 98.06 115 GLU A CA 1
ATOM 885 C C . GLU A 1 115 ? -9.632 -3.429 -10.344 1.00 98.06 115 GLU A C 1
ATOM 887 O O . GLU A 1 115 ? -10.422 -3.669 -9.430 1.00 98.06 115 GLU A O 1
ATOM 892 N N . LEU A 1 116 ? -8.691 -2.482 -10.234 1.00 98.50 116 LEU A N 1
ATOM 893 C CA . LEU A 1 116 ? -8.579 -1.628 -9.054 1.00 98.50 116 LEU A CA 1
ATOM 894 C C . LEU A 1 116 ? -9.839 -0.771 -8.856 1.00 98.50 116 LEU A C 1
ATOM 896 O O . LEU A 1 116 ? -10.340 -0.683 -7.736 1.00 98.50 116 LEU A O 1
ATOM 900 N N . ALA A 1 117 ? -10.349 -0.141 -9.918 1.00 98.50 117 ALA A N 1
ATOM 901 C CA . ALA A 1 117 ? -11.555 0.680 -9.849 1.00 98.50 117 ALA A CA 1
ATOM 902 C C . ALA A 1 117 ? -12.780 -0.147 -9.435 1.00 98.50 117 ALA A C 1
ATOM 904 O O . ALA A 1 117 ? -13.464 0.239 -8.490 1.00 98.50 117 ALA A O 1
ATOM 905 N N . ASP A 1 118 ? -12.996 -1.309 -10.053 1.00 98.06 118 ASP A N 1
ATOM 906 C CA . ASP A 1 118 ? -14.102 -2.218 -9.735 1.00 98.06 118 ASP A CA 1
ATOM 907 C C . ASP A 1 118 ? -14.072 -2.626 -8.254 1.00 98.06 118 ASP A C 1
ATOM 909 O O . ASP A 1 118 ? -15.099 -2.631 -7.571 1.00 98.06 118 ASP A O 1
ATOM 913 N N . ARG A 1 119 ? -12.876 -2.904 -7.715 1.00 97.75 119 ARG A N 1
ATOM 914 C CA . ARG A 1 119 ? -12.695 -3.252 -6.301 1.00 97.75 119 ARG A CA 1
ATOM 915 C C . ARG A 1 119 ? -13.047 -2.098 -5.363 1.00 97.75 119 ARG A C 1
ATOM 917 O O . ARG A 1 119 ? -13.690 -2.317 -4.337 1.00 97.75 119 ARG A O 1
ATOM 924 N N . LEU A 1 120 ? -12.640 -0.876 -5.704 1.00 97.50 120 LEU A N 1
ATOM 925 C CA . LEU A 1 120 ? -12.956 0.320 -4.921 1.00 97.50 120 LEU A CA 1
ATOM 926 C C . LEU A 1 120 ? -14.450 0.671 -4.988 1.00 97.50 120 LEU A C 1
ATOM 928 O O . LEU A 1 120 ? -15.035 1.024 -3.963 1.00 97.50 120 LEU A O 1
ATOM 932 N N . GLU A 1 121 ? -15.076 0.542 -6.159 1.00 97.69 121 GLU A N 1
ATOM 933 C CA . GLU A 1 121 ? -16.516 0.756 -6.339 1.00 97.69 121 GLU A CA 1
ATOM 934 C C . GLU A 1 121 ? -17.339 -0.275 -5.557 1.00 97.69 121 GLU A C 1
ATOM 936 O O . GLU A 1 121 ? -18.311 0.099 -4.899 1.00 97.69 121 GLU A O 1
ATOM 941 N N . ALA A 1 122 ? -16.913 -1.542 -5.535 1.00 96.88 122 ALA A N 1
ATOM 942 C CA . ALA A 1 122 ? -17.542 -2.577 -4.718 1.00 96.88 122 ALA A CA 1
ATOM 943 C C . ALA A 1 122 ? -17.508 -2.225 -3.220 1.00 96.88 122 ALA A C 1
ATOM 945 O O . ALA A 1 122 ? -18.546 -2.270 -2.557 1.00 96.88 122 ALA A O 1
ATOM 946 N N . TYR A 1 123 ? -16.359 -1.785 -2.689 1.00 96.62 123 TYR A N 1
ATOM 947 C CA . TYR A 1 123 ? -16.279 -1.335 -1.294 1.00 96.62 123 TYR A CA 1
ATOM 948 C C . TYR A 1 123 ? -17.171 -0.123 -1.021 1.00 96.62 123 TYR A C 1
ATOM 950 O O . TYR A 1 123 ? -17.817 -0.061 0.022 1.00 96.62 123 TYR A O 1
ATOM 958 N N . ALA A 1 124 ? -17.228 0.842 -1.941 1.00 95.12 124 ALA A N 1
ATOM 959 C CA . ALA A 1 124 ? -18.100 2.003 -1.793 1.00 95.12 124 ALA A CA 1
ATOM 960 C C . ALA A 1 124 ? -19.581 1.591 -1.754 1.00 95.12 124 ALA A C 1
ATOM 962 O O . ALA A 1 124 ? -20.327 2.079 -0.904 1.00 95.12 124 ALA A O 1
ATOM 963 N N . ALA A 1 125 ? -19.997 0.662 -2.619 1.00 95.38 125 ALA A N 1
ATOM 964 C CA . ALA A 1 125 ? -21.356 0.131 -2.639 1.00 95.38 125 ALA A CA 1
ATOM 965 C C . ALA A 1 125 ? -21.710 -0.624 -1.347 1.00 95.38 125 ALA A C 1
ATOM 967 O O . ALA A 1 125 ? -22.780 -0.396 -0.785 1.00 95.38 125 ALA A O 1
ATOM 968 N N . GLU A 1 126 ? -20.797 -1.446 -0.814 1.00 94.44 126 GLU A N 1
ATOM 969 C CA . GLU A 1 126 ? -20.964 -2.115 0.489 1.00 94.44 126 GLU A CA 1
ATOM 970 C C . GLU A 1 126 ? -21.192 -1.126 1.641 1.00 94.44 126 GLU A C 1
ATOM 972 O O . GLU A 1 126 ? -21.900 -1.441 2.597 1.00 94.44 126 GLU A O 1
ATOM 977 N N . GLN A 1 127 ? -20.595 0.067 1.561 1.00 91.19 127 GLN A N 1
ATOM 978 C CA . GLN A 1 127 ? -20.751 1.130 2.558 1.00 91.19 127 GLN A CA 1
ATOM 979 C C . GLN A 1 127 ? -21.946 2.059 2.276 1.00 91.19 127 GLN A C 1
ATOM 981 O O . GLN A 1 127 ? -22.154 3.024 3.011 1.00 91.19 127 GLN A O 1
ATOM 986 N N . GLY A 1 128 ? -22.723 1.812 1.215 1.00 91.00 128 GLY A N 1
ATOM 987 C CA . GLY A 1 128 ? -23.828 2.685 0.804 1.00 91.00 128 GLY A CA 1
ATOM 988 C C . GLY A 1 128 ? -23.377 4.058 0.292 1.00 91.00 128 GLY A C 1
ATOM 989 O O . GLY A 1 128 ? -24.149 5.012 0.332 1.00 91.00 128 GLY A O 1
ATOM 990 N N . LEU A 1 129 ? -22.124 4.172 -0.162 1.00 86.56 129 LEU A N 1
ATOM 991 C CA . LEU A 1 129 ? -21.512 5.409 -0.665 1.00 86.56 129 LEU A CA 1
ATOM 992 C C . LEU A 1 129 ? -21.608 5.556 -2.189 1.00 86.56 129 LEU A C 1
ATOM 994 O O . LEU A 1 129 ? -21.236 6.595 -2.733 1.00 86.56 129 LEU A O 1
ATOM 998 N N . SER A 1 130 ? -22.088 4.533 -2.894 1.00 75.12 130 SER A N 1
ATOM 999 C CA . SER A 1 130 ? -22.344 4.604 -4.330 1.00 75.12 130 SER A CA 1
ATOM 1000 C C . SER A 1 130 ? -23.545 5.519 -4.592 1.00 75.12 130 SER A C 1
ATOM 1002 O O . SER A 1 130 ? -24.691 5.114 -4.410 1.00 75.12 130 SER A O 1
ATOM 1004 N N . GLY A 1 131 ? -23.277 6.769 -4.975 1.00 62.59 131 GLY A N 1
ATOM 1005 C CA . GLY A 1 131 ? -24.297 7.679 -5.491 1.00 62.59 131 GLY A C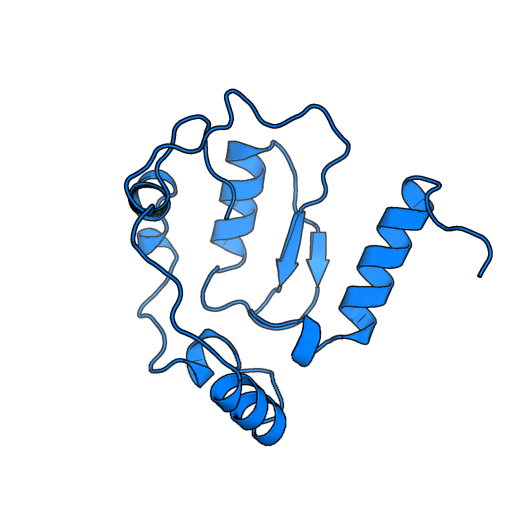A 1
ATOM 1006 C C . GLY A 1 131 ? -24.770 7.252 -6.882 1.00 62.59 131 GLY A C 1
ATOM 1007 O O . GLY A 1 131 ? -23.980 6.709 -7.657 1.00 62.59 131 GLY A O 1
ATOM 1008 N N . ASP A 1 132 ? -26.043 7.518 -7.191 1.00 49.56 132 ASP A N 1
ATOM 1009 C CA . ASP A 1 132 ? -26.575 7.438 -8.555 1.00 49.56 132 ASP A CA 1
ATOM 1010 C C . ASP A 1 132 ? -25.688 8.294 -9.472 1.00 49.56 132 ASP A C 1
ATOM 1012 O O . ASP A 1 132 ? -25.593 9.513 -9.297 1.00 49.56 132 ASP A O 1
ATOM 1016 N N . ARG A 1 133 ? -24.982 7.640 -10.398 1.00 51.97 133 ARG A N 1
ATOM 1017 C CA . ARG A 1 133 ? -24.207 8.302 -11.452 1.00 51.97 133 ARG A CA 1
ATOM 1018 C C . ARG A 1 133 ? -25.098 8.587 -12.652 1.00 51.97 133 ARG A C 1
ATOM 1020 O O . ARG A 1 133 ? -25.867 7.676 -13.031 1.00 51.97 133 ARG A O 1
#

Sequence (133 aa):
MIPAPGEAPADYWAHTGYEEEAGDGYDGTVALFYQDVPPELAAEALKRGRAQSEARLGEPAPLAAWPDVPTRVLICRDDRLFPTAYLRRVSRERLGIVPDEIDGGHTPALSRPHELADRLEAYAAEQGLSGDR

Radius of gyration: 16.42 Å; chains: 1; bounding box: 44×28×42 Å

pLDDT: mean 93.85, std 7.57, range [49.56, 98.5]

Organism: NCBI:txid163603

Secondary structure (DSSP, 8-state):
--PPTT--TTTHHHHHTGGGTSTT--SHHHHHH-TTS-HHHHHHHHHH--PPP-TTTTSPPS-SS--SS----EEETT-SSS-HHHHHHHHHHHH-PPPEEESS-S-HHHHSHHHHHHHHHHHHHHTT-----

Foldseek 3Di:
DQDDAQAAQLCVCVVLVVVVPLPPADPDDCRQAPVLFDPVVVVVVVVVDDDDDCPRRRGTDNDPAPDPDDDAAEDECAENSQHPVSCQVCCCVRPVYRHHYDYDYNCCCRNPVPVVVVVVLVVCVVVVNDDDD

InterPro domains:
  IPR000073 Alpha/beta hydrolase fold-1 [PF12697] (13-118)
  IPR029058 Alpha/Beta hydrolase fold [G3DSA:3.40.50.1820] (2-128)
  IPR029058 Alpha/Beta hydrolase fold [SSF53474] (27-124)
  IPR052897 Secondary metabolite biosynthesis hydrolase [PTHR37017] (29-125)